Protein AF-A0A6C0IMF2-F1 (afdb_monomer)

Secondary structure (DSSP, 8-state):
-HHHHHHHHHHHHHHHHHHHHHGGGT-THHHHHHHHHHHSSHHHHHHHHHHHTT-HHHHHHHHHHHHHHHHHHHHHHHHHHHTGGG-HHHHHHHHHHHHHHHHHHHHHTTGGG-

Mean predicted aligned error: 5.08 Å

Structure (mmCIF, N/CA/C/O backbone):
data_AF-A0A6C0IMF2-F1
#
_entry.id   AF-A0A6C0IMF2-F1
#
loop_
_atom_site.group_PDB
_atom_site.id
_atom_site.type_symbol
_atom_site.label_atom_id
_atom_site.label_alt_id
_atom_site.label_comp_id
_atom_site.label_asym_id
_atom_site.label_entity_id
_atom_site.label_seq_id
_atom_site.pdbx_PDB_ins_code
_atom_site.Cartn_x
_atom_site.Cartn_y
_atom_site.Cartn_z
_atom_site.occupancy
_atom_site.B_iso_or_equiv
_atom_site.auth_seq_id
_atom_site.auth_comp_id
_atom_site.auth_asym_id
_atom_site.auth_atom_id
_atom_site.pdbx_PDB_model_num
ATOM 1 N N . MET A 1 1 ? -14.173 22.988 6.609 1.00 61.31 1 MET A N 1
ATOM 2 C CA . MET A 1 1 ? -12.760 23.262 6.971 1.00 61.31 1 MET A CA 1
ATOM 3 C C . MET A 1 1 ? -11.895 22.001 7.054 1.00 61.31 1 MET A C 1
ATOM 5 O O . MET A 1 1 ? -10.812 22.018 6.493 1.00 61.31 1 MET A O 1
ATOM 9 N N . ILE A 1 2 ? -12.357 20.907 7.681 1.00 74.44 2 ILE A N 1
ATOM 10 C CA . ILE A 1 2 ? -11.583 19.649 7.810 1.0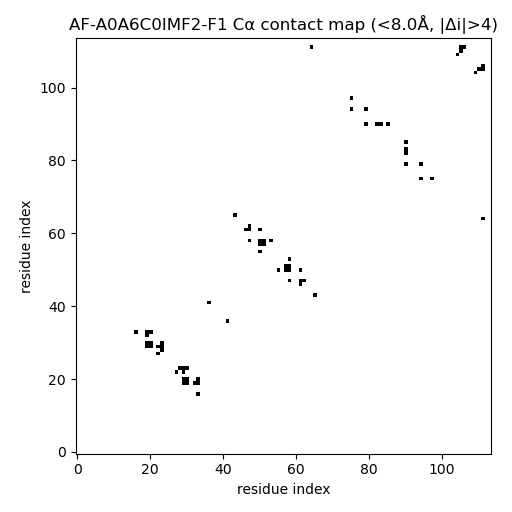0 74.44 2 ILE A CA 1
ATOM 11 C C . ILE A 1 2 ? -11.239 19.029 6.440 1.00 74.44 2 ILE A C 1
ATOM 13 O O . ILE A 1 2 ? -10.069 18.811 6.160 1.00 74.44 2 ILE A O 1
ATOM 17 N N . VAL A 1 3 ? -12.225 18.881 5.546 1.00 79.81 3 VAL A N 1
ATOM 18 C CA . VAL A 1 3 ? -12.027 18.280 4.208 1.00 79.81 3 VAL A CA 1
ATOM 19 C C . VAL A 1 3 ? -11.032 19.062 3.341 1.00 79.81 3 VAL A C 1
ATOM 21 O O . VAL A 1 3 ? -10.195 18.461 2.682 1.00 79.81 3 VAL A O 1
ATOM 24 N N . LEU A 1 4 ? -11.074 20.401 3.371 1.00 86.25 4 LEU A N 1
ATOM 25 C CA . LEU A 1 4 ? -10.142 21.239 2.606 1.00 86.25 4 LEU A CA 1
ATOM 26 C C . LEU A 1 4 ? -8.698 21.070 3.094 1.00 86.25 4 LEU A C 1
ATOM 28 O O . LEU A 1 4 ? -7.782 20.971 2.286 1.00 86.25 4 LEU A O 1
ATOM 32 N N . ARG A 1 5 ? -8.493 21.007 4.415 1.00 80.00 5 ARG A N 1
ATOM 33 C CA . ARG A 1 5 ? -7.171 20.749 4.997 1.00 80.00 5 ARG A CA 1
ATOM 34 C C . ARG A 1 5 ? -6.650 19.374 4.576 1.00 80.00 5 ARG A C 1
ATOM 36 O O . ARG A 1 5 ? -5.499 19.269 4.174 1.00 80.00 5 ARG A O 1
ATOM 43 N N . ASP A 1 6 ? -7.487 18.344 4.654 1.00 74.56 6 ASP A N 1
ATOM 44 C CA . ASP A 1 6 ? -7.083 16.974 4.327 1.00 74.56 6 ASP A CA 1
ATOM 45 C C . ASP A 1 6 ? -6.801 16.824 2.815 1.00 74.56 6 ASP A C 1
ATOM 47 O O . ASP A 1 6 ? -5.832 16.169 2.434 1.00 74.56 6 ASP A O 1
ATOM 51 N N . PHE A 1 7 ? -7.557 17.529 1.962 1.00 84.50 7 PHE A N 1
ATOM 52 C CA . PHE A 1 7 ? -7.275 17.664 0.528 1.00 84.50 7 PHE A CA 1
ATOM 53 C C . PHE A 1 7 ? -5.925 18.339 0.259 1.00 84.50 7 PHE A C 1
ATOM 55 O O . PHE A 1 7 ? -5.145 17.827 -0.538 1.00 84.50 7 PHE A O 1
ATOM 62 N N . ILE A 1 8 ? -5.616 19.454 0.934 1.00 87.94 8 ILE A N 1
ATOM 63 C CA . ILE A 1 8 ? -4.330 20.151 0.771 1.00 87.94 8 ILE A CA 1
ATOM 64 C C . ILE A 1 8 ? -3.175 19.244 1.204 1.00 87.94 8 ILE A C 1
ATOM 66 O O . ILE A 1 8 ? -2.203 19.110 0.470 1.00 87.94 8 ILE A O 1
ATOM 70 N N . ILE A 1 9 ? -3.291 18.577 2.357 1.00 81.38 9 ILE A N 1
ATOM 71 C CA . ILE A 1 9 ? -2.246 17.673 2.855 1.00 81.38 9 ILE A CA 1
ATOM 72 C C . ILE A 1 9 ? -2.035 16.507 1.879 1.00 81.38 9 ILE A C 1
ATOM 74 O O . ILE A 1 9 ? -0.899 16.235 1.494 1.00 81.38 9 ILE A O 1
ATOM 78 N N . GLY A 1 10 ? -3.113 15.855 1.432 1.00 78.25 10 GLY A N 1
ATOM 79 C CA . GLY A 1 10 ? -3.030 14.767 0.454 1.00 78.25 10 GLY A CA 1
ATOM 80 C C . GLY A 1 10 ? -2.458 15.222 -0.891 1.00 78.25 10 GLY A C 1
ATOM 81 O O . GLY A 1 10 ? -1.589 14.556 -1.451 1.00 78.25 10 GLY A O 1
ATOM 82 N N . GLY A 1 11 ? -2.882 16.392 -1.372 1.00 85.44 11 GLY A N 1
ATOM 83 C CA . GLY A 1 11 ? -2.381 17.012 -2.597 1.00 85.44 11 GLY A CA 1
ATOM 84 C C . GLY A 1 11 ? -0.896 17.365 -2.517 1.00 85.44 11 GLY A C 1
ATOM 85 O O . GLY A 1 11 ? -0.163 17.111 -3.468 1.00 85.44 11 GLY A O 1
ATOM 86 N N . CYS A 1 12 ? -0.418 17.870 -1.375 1.00 86.25 12 CYS A N 1
ATOM 87 C CA . CYS A 1 12 ? 1.007 18.117 -1.150 1.00 86.25 12 CYS A CA 1
ATOM 88 C C . CYS A 1 12 ? 1.823 16.820 -1.200 1.00 86.25 12 CYS A C 1
ATOM 90 O O . CYS A 1 12 ? 2.862 16.791 -1.856 1.00 86.25 12 CYS A O 1
ATOM 92 N N . VAL A 1 13 ? 1.348 15.742 -0.563 1.00 81.06 13 VAL A N 1
ATOM 93 C CA . VAL A 1 13 ? 2.021 14.433 -0.621 1.00 81.06 13 VAL A CA 1
ATOM 94 C C . VAL A 1 13 ? 2.096 13.945 -2.068 1.00 81.06 13 VAL A C 1
ATOM 96 O O . VAL A 1 13 ? 3.187 13.658 -2.554 1.00 81.06 13 VAL A O 1
ATOM 99 N N . ALA A 1 14 ? 0.973 13.930 -2.791 1.00 82.94 14 ALA A N 1
ATOM 100 C CA . ALA A 1 14 ? 0.942 13.519 -4.196 1.00 82.94 14 ALA A CA 1
ATOM 101 C C . ALA A 1 14 ? 1.841 14.397 -5.090 1.00 82.94 14 ALA A C 1
ATOM 103 O O . ALA A 1 14 ? 2.555 13.883 -5.951 1.00 82.94 14 ALA A O 1
ATOM 104 N N . GLY A 1 15 ? 1.862 15.710 -4.848 1.00 86.06 15 GLY A N 1
ATOM 105 C CA . GLY A 1 15 ? 2.713 16.663 -5.557 1.00 86.06 15 GLY A CA 1
ATOM 106 C C . GLY A 1 15 ? 4.207 16.397 -5.365 1.00 86.06 15 GLY A C 1
ATOM 107 O O . GLY A 1 15 ? 4.959 16.475 -6.333 1.00 86.06 15 GLY A O 1
ATOM 108 N N . ILE A 1 16 ? 4.638 16.004 -4.159 1.00 85.50 16 ILE A N 1
ATOM 109 C CA . ILE A 1 16 ? 6.034 15.615 -3.894 1.00 85.50 16 ILE A CA 1
ATOM 110 C C . ILE A 1 16 ? 6.419 14.390 -4.731 1.00 85.50 16 ILE A C 1
ATOM 112 O O . ILE A 1 16 ? 7.451 14.411 -5.399 1.00 85.50 16 ILE A O 1
ATOM 116 N N . PHE A 1 17 ? 5.581 13.349 -4.760 1.00 83.62 17 PHE A N 1
ATOM 117 C CA . PHE A 1 17 ? 5.831 12.170 -5.599 1.00 83.62 17 PHE A CA 1
ATOM 118 C C . PHE A 1 17 ? 5.878 12.523 -7.090 1.00 83.62 17 PHE A C 1
ATOM 120 O O . PHE A 1 17 ? 6.773 12.066 -7.804 1.00 83.62 17 PHE A O 1
ATOM 127 N N . SER A 1 18 ? 4.961 13.373 -7.559 1.00 85.00 18 SER A N 1
ATOM 128 C CA . SER A 1 18 ? 4.948 13.842 -8.949 1.00 85.00 18 SER A CA 1
ATOM 129 C C . SER A 1 18 ? 6.203 14.644 -9.301 1.00 85.00 18 SER A C 1
ATOM 131 O O . SER A 1 18 ? 6.741 14.486 -10.392 1.00 85.00 18 SER A O 1
ATOM 133 N N . TYR A 1 19 ? 6.692 15.487 -8.391 1.00 86.75 19 TYR A N 1
ATOM 134 C CA . TYR A 1 19 ? 7.915 16.256 -8.602 1.00 86.75 19 TYR A CA 1
ATOM 135 C C . TYR A 1 19 ? 9.148 15.350 -8.675 1.00 86.75 19 TYR A C 1
ATOM 137 O O . TYR A 1 19 ? 9.936 15.467 -9.610 1.00 86.75 19 TYR A O 1
ATOM 145 N N . ILE A 1 20 ? 9.295 14.419 -7.724 1.00 83.81 20 ILE A N 1
ATOM 146 C CA . ILE A 1 20 ? 10.433 13.488 -7.677 1.00 83.81 20 ILE A CA 1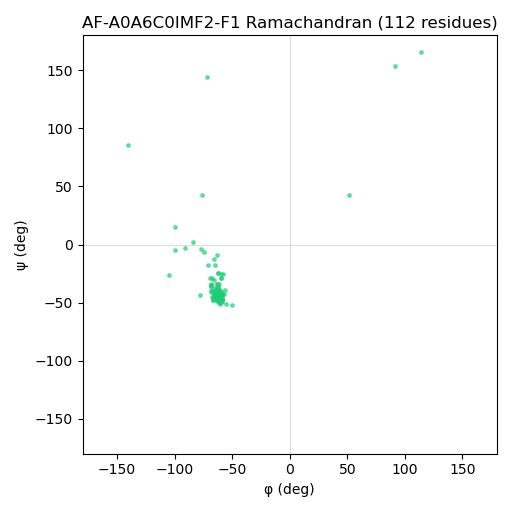
ATOM 147 C C . ILE A 1 20 ? 10.470 12.626 -8.943 1.00 83.81 20 ILE A C 1
ATOM 149 O O . ILE A 1 20 ? 11.525 12.464 -9.545 1.00 83.81 20 ILE A O 1
ATOM 153 N N . THR A 1 21 ? 9.321 12.108 -9.380 1.00 82.94 21 THR A N 1
ATOM 154 C CA . THR A 1 21 ? 9.245 11.269 -10.586 1.00 82.94 21 THR A CA 1
ATOM 155 C C . THR A 1 21 ? 9.502 12.043 -11.878 1.00 82.94 21 THR A C 1
ATOM 157 O O . THR A 1 21 ? 10.067 11.468 -12.798 1.00 82.94 21 THR A O 1
ATOM 160 N N . ASN A 1 22 ? 9.191 13.341 -11.949 1.00 86.19 22 ASN A N 1
ATOM 161 C CA . ASN A 1 22 ? 9.511 14.180 -13.113 1.00 86.19 22 ASN A CA 1
ATOM 162 C C . ASN A 1 22 ? 11.028 14.395 -13.295 1.00 86.19 22 ASN A C 1
ATOM 164 O O . ASN A 1 22 ? 11.516 14.537 -14.408 1.00 86.19 22 ASN A O 1
ATOM 168 N N . GLN A 1 23 ? 11.806 14.372 -12.209 1.00 84.62 23 GLN A N 1
ATOM 169 C CA . GLN A 1 23 ? 13.268 14.484 -12.297 1.00 84.62 23 GLN A CA 1
ATOM 170 C C . GLN A 1 23 ? 13.944 13.202 -12.809 1.00 84.62 23 GLN A C 1
ATOM 172 O O . GLN A 1 23 ? 15.150 13.204 -13.052 1.00 84.62 23 GLN A O 1
ATOM 177 N N . TYR A 1 24 ? 13.188 12.114 -12.992 1.00 80.69 24 TYR A N 1
ATOM 178 C CA . TYR A 1 24 ? 13.711 10.814 -13.408 1.00 80.69 24 TYR A CA 1
ATOM 179 C C . TYR A 1 24 ? 14.500 10.861 -14.721 1.00 80.69 24 TYR A C 1
ATOM 181 O O . TYR A 1 24 ? 15.543 10.215 -14.811 1.00 80.69 24 TYR A O 1
ATOM 189 N N . ASP A 1 25 ? 14.046 11.647 -15.701 1.00 75.25 25 ASP A N 1
ATOM 190 C CA . ASP A 1 25 ? 14.679 11.726 -17.025 1.00 75.25 25 ASP A CA 1
ATOM 191 C C . ASP A 1 25 ? 16.124 12.257 -16.959 1.00 75.25 25 ASP A C 1
ATOM 193 O O . ASP A 1 25 ? 16.946 11.950 -17.822 1.00 75.25 25 ASP A O 1
ATOM 197 N N . HIS A 1 26 ? 16.452 13.020 -15.912 1.00 80.44 26 HIS A N 1
ATOM 198 C CA . HIS A 1 26 ? 17.791 13.558 -15.664 1.00 80.44 26 HIS A CA 1
ATOM 199 C C . HIS A 1 26 ? 18.537 12.823 -14.540 1.00 80.44 26 HIS A C 1
ATOM 201 O O . HIS A 1 26 ? 19.767 12.782 -14.550 1.00 80.44 26 HIS A O 1
ATOM 207 N N . HIS A 1 27 ? 17.804 12.218 -13.601 1.00 82.62 27 HIS A N 1
ATOM 208 C CA . HIS A 1 27 ? 18.330 11.605 -12.384 1.00 82.62 27 HIS A CA 1
ATOM 209 C C . HIS A 1 27 ? 17.603 10.283 -12.054 1.00 82.62 27 HIS A C 1
ATOM 211 O O . HIS A 1 27 ? 16.649 10.264 -11.266 1.00 82.62 27 HIS A O 1
ATOM 217 N N . PRO A 1 28 ? 18.038 9.140 -12.622 1.00 84.75 28 PRO A N 1
ATOM 218 C CA . PRO A 1 28 ? 17.354 7.848 -12.484 1.00 84.75 28 PRO A CA 1
ATOM 219 C C . PRO A 1 28 ? 17.172 7.360 -11.035 1.00 84.75 28 PRO A C 1
ATOM 221 O O . PRO A 1 28 ? 16.254 6.593 -10.728 1.00 84.75 28 PRO A O 1
ATOM 224 N N . GLU A 1 29 ? 18.037 7.795 -10.118 1.00 87.50 29 GLU A N 1
ATOM 225 C CA . GLU A 1 29 ? 17.968 7.523 -8.682 1.00 87.50 29 GLU A CA 1
ATOM 226 C C . GLU A 1 29 ? 16.704 8.080 -8.015 1.00 87.50 29 GLU A C 1
ATOM 228 O O . GLU A 1 29 ? 16.243 7.512 -7.022 1.00 87.50 29 GLU A O 1
ATOM 233 N N . TYR A 1 30 ? 16.074 9.110 -8.587 1.00 85.88 30 TYR A N 1
ATOM 234 C CA . TYR A 1 30 ? 14.861 9.712 -8.033 1.00 85.88 30 TYR A CA 1
ATOM 235 C C . TYR A 1 30 ? 13.680 8.741 -8.064 1.00 85.88 30 TYR A C 1
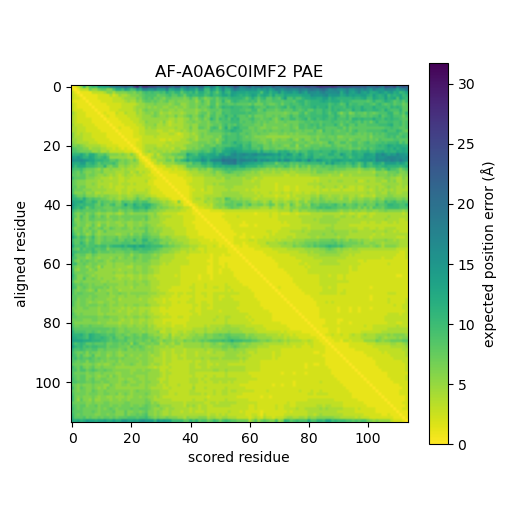ATOM 237 O O . TYR A 1 30 ? 12.861 8.746 -7.147 1.00 85.88 30 TYR A O 1
ATOM 245 N N . LEU A 1 31 ? 13.626 7.826 -9.039 1.00 84.88 31 LEU A N 1
ATOM 246 C CA . LEU A 1 31 ? 12.598 6.784 -9.066 1.00 84.88 31 LEU A CA 1
ATOM 247 C C . LEU A 1 31 ? 12.780 5.772 -7.925 1.00 84.88 31 LEU A C 1
ATOM 249 O O . LEU A 1 31 ? 11.798 5.308 -7.348 1.00 84.88 31 LEU A O 1
ATOM 253 N N . LYS A 1 32 ? 14.030 5.477 -7.540 1.00 88.19 32 LYS A N 1
ATOM 254 C CA . LYS A 1 32 ? 14.333 4.618 -6.382 1.00 88.19 32 LYS A CA 1
ATOM 255 C C . LYS A 1 32 ? 13.947 5.308 -5.074 1.00 88.19 32 LYS A C 1
ATOM 257 O O . LYS A 1 32 ? 13.370 4.672 -4.196 1.00 88.19 32 LYS A O 1
ATOM 262 N N . ILE A 1 33 ? 14.218 6.611 -4.967 1.00 87.44 33 ILE A N 1
ATOM 263 C CA . ILE A 1 33 ? 13.813 7.434 -3.819 1.00 87.44 33 ILE A CA 1
ATOM 264 C C . ILE A 1 33 ? 12.286 7.491 -3.718 1.00 87.44 33 ILE A C 1
ATOM 266 O O . ILE A 1 33 ? 11.744 7.274 -2.638 1.00 87.44 33 ILE A O 1
ATOM 270 N N . ALA A 1 34 ? 11.582 7.715 -4.832 1.00 86.50 34 ALA A N 1
ATOM 271 C CA . ALA A 1 34 ? 10.123 7.689 -4.869 1.00 86.50 34 ALA A CA 1
ATOM 272 C C . ALA A 1 34 ? 9.576 6.324 -4.423 1.00 86.50 34 ALA A C 1
ATOM 274 O O . ALA A 1 34 ? 8.700 6.271 -3.567 1.00 86.50 34 ALA A O 1
ATOM 275 N N . ALA A 1 35 ? 10.127 5.217 -4.928 1.00 88.19 35 ALA A N 1
ATOM 276 C CA . ALA A 1 35 ? 9.716 3.876 -4.508 1.00 88.19 35 ALA A CA 1
ATOM 277 C C . ALA A 1 35 ? 9.937 3.639 -3.001 1.00 88.19 35 ALA A C 1
ATOM 279 O O . ALA A 1 35 ? 9.060 3.103 -2.322 1.00 88.19 35 ALA A O 1
ATOM 280 N N . TYR A 1 36 ? 11.070 4.091 -2.457 1.00 88.19 36 TYR A N 1
ATOM 281 C CA . TYR A 1 36 ? 11.356 4.010 -1.024 1.00 88.19 36 TYR A CA 1
ATOM 282 C C . TYR A 1 36 ? 10.376 4.845 -0.186 1.00 88.19 36 TYR A C 1
ATOM 284 O O . TYR A 1 36 ? 9.801 4.339 0.776 1.00 88.19 36 TYR A O 1
ATOM 292 N N . LEU A 1 37 ? 10.135 6.103 -0.571 1.00 85.25 37 LEU A N 1
ATOM 293 C CA . LEU A 1 37 ? 9.201 6.996 0.122 1.00 85.25 37 LEU A CA 1
ATOM 294 C C . LEU A 1 37 ? 7.760 6.481 0.081 1.00 85.25 37 LEU A C 1
ATOM 296 O O . LEU A 1 37 ? 7.020 6.680 1.042 1.00 85.25 37 LEU A O 1
ATOM 300 N N . TRP A 1 38 ? 7.364 5.812 -1.004 1.00 84.81 38 TRP A N 1
ATOM 301 C CA . TRP A 1 38 ? 6.061 5.153 -1.094 1.00 84.81 38 TRP A CA 1
ATOM 302 C C . TRP A 1 38 ? 5.945 3.999 -0.089 1.00 84.81 38 TRP A C 1
ATOM 304 O O . TRP A 1 38 ? 4.908 3.847 0.549 1.00 84.81 38 TRP A O 1
ATOM 314 N N . GLY A 1 39 ? 7.022 3.228 0.098 1.00 82.81 39 GLY A N 1
ATOM 315 C CA . GLY A 1 39 ? 7.081 2.157 1.096 1.00 82.81 39 GLY A CA 1
ATOM 316 C C . GLY A 1 39 ? 7.149 2.655 2.545 1.00 82.81 39 GLY A C 1
ATOM 317 O O . GLY A 1 39 ? 6.855 1.896 3.469 1.00 82.81 39 GLY A O 1
ATOM 318 N N . MET A 1 40 ? 7.512 3.921 2.773 1.00 86.06 40 MET A N 1
ATOM 319 C CA . MET A 1 40 ? 7.474 4.517 4.106 1.00 86.06 40 MET A CA 1
ATOM 320 C C . MET A 1 40 ? 6.025 4.763 4.562 1.00 86.06 40 MET A C 1
ATOM 322 O O . MET A 1 40 ? 5.186 5.195 3.768 1.00 86.06 40 MET A O 1
ATOM 326 N N . PRO A 1 41 ? 5.718 4.601 5.863 1.00 83.06 41 PRO A N 1
ATOM 327 C CA . PRO A 1 41 ? 4.365 4.712 6.417 1.00 83.06 41 PRO A CA 1
ATOM 328 C C . PRO A 1 41 ? 3.872 6.172 6.554 1.00 83.06 41 PRO A C 1
ATOM 330 O O . PRO A 1 41 ? 3.267 6.554 7.555 1.00 83.06 41 PRO A O 1
ATOM 333 N N . SER A 1 42 ? 4.114 7.010 5.544 1.00 80.38 42 SER A N 1
ATOM 334 C CA . SER A 1 42 ? 3.765 8.435 5.534 1.00 80.38 42 SER A CA 1
ATOM 335 C C . SER A 1 42 ? 2.251 8.659 5.642 1.00 80.38 42 SER A C 1
ATOM 337 O O . SER A 1 42 ? 1.788 9.389 6.519 1.00 80.38 42 SER A O 1
ATOM 339 N N . ILE A 1 43 ? 1.465 7.964 4.814 1.00 82.12 43 ILE A N 1
ATOM 340 C CA . ILE A 1 43 ? -0.007 8.003 4.852 1.00 82.12 43 ILE A CA 1
ATOM 341 C C . ILE A 1 43 ? -0.540 7.346 6.133 1.00 82.12 43 ILE A C 1
ATOM 343 O O . ILE A 1 43 ? -1.512 7.822 6.719 1.00 82.12 43 ILE A O 1
ATOM 347 N N . PHE A 1 44 ? 0.119 6.286 6.606 1.00 89.62 44 PHE A N 1
ATOM 348 C CA . PHE A 1 44 ? -0.275 5.591 7.830 1.00 89.62 44 PHE A CA 1
ATOM 349 C C . PHE A 1 44 ? -0.263 6.521 9.048 1.00 89.62 44 PHE A C 1
ATOM 351 O O . PHE A 1 44 ? -1.225 6.522 9.811 1.00 89.62 44 PHE A O 1
ATOM 358 N N . PHE A 1 45 ? 0.756 7.371 9.213 1.00 88.38 45 PHE A N 1
ATOM 359 C CA . PHE A 1 45 ? 0.795 8.310 10.341 1.00 88.38 45 PHE A CA 1
ATOM 360 C C . PHE A 1 45 ? -0.368 9.309 10.335 1.00 88.38 45 PHE A C 1
ATOM 362 O O . PHE A 1 45 ? -0.887 9.655 11.398 1.00 88.38 45 PHE A O 1
ATOM 369 N N . LEU A 1 46 ? -0.831 9.729 9.153 1.00 86.00 46 LEU A N 1
ATOM 370 C CA . LEU A 1 46 ? -2.011 10.583 9.024 1.00 86.00 46 LEU A CA 1
ATOM 371 C C . LEU A 1 46 ? -3.286 9.839 9.451 1.00 86.00 46 LEU A C 1
ATOM 373 O O . LEU A 1 46 ? -4.062 10.366 10.252 1.00 86.00 46 LEU A O 1
ATOM 377 N N . LEU A 1 47 ? -3.482 8.609 8.964 1.00 89.50 47 LEU A N 1
ATOM 378 C CA . LEU A 1 47 ? -4.614 7.761 9.357 1.00 89.50 47 LEU A CA 1
ATOM 379 C C . LEU A 1 47 ? -4.610 7.491 10.864 1.00 89.50 47 LEU A C 1
ATOM 381 O O . LEU A 1 47 ? -5.637 7.647 11.524 1.00 89.50 47 LEU A O 1
ATOM 385 N N . LEU A 1 48 ? -3.441 7.184 11.424 1.00 93.06 48 LEU A N 1
ATOM 386 C CA . LEU A 1 48 ? -3.256 6.947 12.847 1.00 93.06 48 LEU A CA 1
ATOM 387 C C . LEU A 1 48 ? -3.632 8.188 13.669 1.00 93.06 48 LEU A C 1
ATOM 389 O O . LEU A 1 48 ? -4.457 8.103 14.576 1.00 93.06 48 LEU A O 1
ATOM 393 N N . TYR A 1 49 ? -3.124 9.367 13.304 1.00 88.94 49 TYR A N 1
ATOM 394 C CA . TYR A 1 49 ? -3.476 10.620 13.976 1.00 88.94 49 TYR A CA 1
ATOM 395 C C . TYR A 1 49 ? -4.983 10.920 13.921 1.00 88.94 49 TYR A C 1
ATOM 397 O O . TYR A 1 49 ? -5.571 11.355 14.914 1.00 88.94 49 TYR A O 1
ATOM 405 N N . MET A 1 50 ? -5.633 10.686 12.777 1.00 87.88 50 MET A N 1
ATOM 406 C CA . MET A 1 50 ? -7.081 10.879 12.647 1.00 87.88 50 MET A CA 1
ATOM 407 C C . MET A 1 50 ? -7.873 9.868 13.479 1.00 87.88 50 MET A C 1
ATOM 409 O O . MET A 1 50 ? -8.857 10.243 14.116 1.00 87.88 50 MET A O 1
ATOM 413 N N . SER A 1 51 ? -7.431 8.613 13.506 1.00 93.25 51 SER A N 1
ATOM 414 C CA . SER A 1 51 ? -8.096 7.526 14.227 1.00 93.25 51 SER A CA 1
ATOM 415 C C . SER A 1 51 ? -8.026 7.695 15.748 1.00 93.25 51 SER A C 1
ATOM 417 O O . SER A 1 51 ? -9.031 7.491 16.425 1.00 93.25 51 SER A O 1
ATOM 419 N N . PHE A 1 52 ? -6.922 8.223 16.292 1.00 93.75 52 PHE A N 1
ATOM 420 C CA . PHE A 1 52 ? -6.822 8.548 17.720 1.00 93.75 52 PHE A CA 1
ATOM 421 C C . PHE A 1 52 ? -7.862 9.574 18.187 1.00 93.75 52 PHE A C 1
ATOM 423 O O . PHE A 1 52 ? -8.318 9.500 19.327 1.00 93.75 52 PHE A O 1
ATOM 430 N N . LYS A 1 53 ? -8.327 10.479 17.312 1.00 91.19 53 LYS A N 1
ATOM 431 C CA . LYS A 1 53 ? -9.425 11.414 17.642 1.00 91.19 53 LYS A CA 1
ATOM 432 C C . LYS A 1 53 ? -10.759 10.708 17.889 1.00 91.19 53 LYS A C 1
ATOM 434 O O . LYS A 1 53 ? -11.676 11.318 18.431 1.00 91.19 53 LYS A O 1
ATOM 439 N N . LYS A 1 54 ? -10.885 9.455 17.451 1.00 92.50 54 LYS A N 1
ATOM 440 C CA . LYS A 1 54 ? -12.052 8.590 17.650 1.00 92.50 54 LYS A CA 1
ATOM 441 C C . LYS A 1 54 ? -11.861 7.595 18.803 1.00 92.50 54 LYS A C 1
ATOM 443 O O . LYS A 1 54 ? -12.816 6.917 19.160 1.00 92.50 54 LYS A O 1
ATOM 448 N N . GLY A 1 55 ? -10.674 7.553 19.416 1.00 95.94 55 GLY A N 1
ATOM 449 C CA . GLY A 1 55 ? -10.346 6.724 20.576 1.00 95.94 55 GLY A CA 1
ATOM 450 C C . GLY A 1 55 ? -9.313 5.631 20.284 1.00 95.94 55 GLY A C 1
ATOM 451 O O . GLY A 1 55 ? -9.031 5.298 19.135 1.00 95.94 55 GLY A O 1
ATOM 452 N N . ASN A 1 56 ? -8.757 5.047 21.351 1.00 95.25 56 ASN A N 1
ATOM 453 C CA . ASN A 1 56 ? -7.676 4.055 21.259 1.00 95.25 56 ASN A CA 1
ATOM 454 C C . ASN A 1 56 ? -8.083 2.783 20.500 1.00 95.25 56 ASN A C 1
ATOM 456 O O . ASN A 1 56 ? -7.270 2.227 19.768 1.00 95.25 56 ASN A O 1
ATOM 460 N N . ALA A 1 57 ? -9.335 2.336 20.649 1.00 95.38 57 ALA A N 1
ATOM 461 C CA . ALA A 1 57 ? -9.841 1.160 19.941 1.00 95.38 57 ALA A CA 1
ATOM 462 C C . ALA A 1 57 ? -9.869 1.382 18.420 1.00 95.38 57 ALA A C 1
ATOM 464 O O . ALA A 1 57 ? -9.363 0.550 17.678 1.00 95.38 57 ALA A O 1
ATOM 465 N N . ALA A 1 58 ? -10.366 2.541 17.969 1.00 94.06 58 ALA A N 1
ATOM 466 C CA . ALA A 1 58 ? -10.381 2.905 16.552 1.00 94.06 58 ALA A CA 1
ATOM 467 C C . ALA A 1 58 ? -8.962 3.033 15.973 1.00 94.06 58 ALA A C 1
ATOM 469 O O . ALA A 1 58 ? -8.719 2.653 14.832 1.00 94.06 58 ALA A O 1
ATOM 470 N N . ALA A 1 59 ? -8.010 3.541 16.761 1.00 96.00 59 ALA A N 1
ATOM 471 C CA . ALA A 1 59 ? -6.616 3.611 16.339 1.00 96.00 59 ALA A CA 1
ATOM 472 C C . ALA A 1 59 ? -5.976 2.228 16.170 1.00 96.00 59 ALA A C 1
ATOM 474 O O . ALA A 1 59 ? -5.288 1.985 15.179 1.00 96.00 59 ALA A O 1
ATOM 475 N N . LEU A 1 60 ? -6.230 1.303 17.101 1.00 96.38 60 LEU A N 1
ATOM 476 C CA . LEU A 1 60 ? -5.744 -0.073 16.996 1.00 96.38 60 LEU A CA 1
ATOM 477 C C . LEU A 1 60 ? -6.347 -0.805 15.790 1.00 96.38 60 LEU A C 1
ATOM 479 O O . LEU A 1 60 ? -5.638 -1.544 15.111 1.00 96.38 60 LEU A O 1
ATOM 483 N N . ASP A 1 61 ? -7.629 -0.582 15.524 1.00 95.81 61 ASP A N 1
ATOM 484 C CA . ASP A 1 61 ? -8.343 -1.155 14.385 1.00 95.81 61 ASP A CA 1
ATOM 485 C C . ASP A 1 61 ? -7.734 -0.705 13.047 1.00 95.81 61 ASP A C 1
ATOM 487 O O . ASP A 1 61 ? -7.302 -1.521 12.230 1.00 95.81 61 ASP A O 1
ATOM 491 N N . VAL A 1 62 ? -7.524 0.607 12.891 1.00 95.38 62 VAL A N 1
ATOM 492 C CA . VAL A 1 62 ? -6.810 1.173 11.736 1.00 95.38 62 VAL A CA 1
ATOM 493 C C . VAL A 1 62 ? -5.409 0.576 11.599 1.00 95.38 62 VAL A C 1
ATOM 495 O O . VAL A 1 62 ? -5.011 0.216 10.492 1.00 95.38 62 VAL A O 1
ATOM 498 N N . CYS A 1 63 ? -4.665 0.402 12.697 1.00 95.69 63 CYS A N 1
ATOM 499 C CA . CYS A 1 63 ? -3.357 -0.257 12.656 1.00 95.69 63 CYS A CA 1
ATOM 500 C C . CYS A 1 63 ? -3.430 -1.690 12.110 1.00 95.69 63 CYS A C 1
ATOM 502 O O . CYS A 1 63 ? -2.585 -2.062 11.295 1.00 95.69 63 C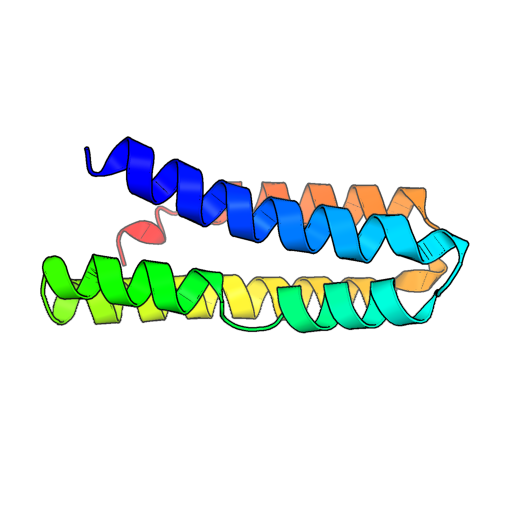YS A O 1
ATOM 504 N N . ARG A 1 64 ? -4.423 -2.488 12.524 1.00 96.12 64 ARG A N 1
ATOM 505 C CA . ARG A 1 64 ? -4.601 -3.874 12.055 1.00 96.12 64 ARG A CA 1
ATOM 506 C C . ARG A 1 64 ? -4.914 -3.929 10.563 1.00 96.12 64 ARG A C 1
ATOM 508 O O . ARG A 1 64 ? -4.261 -4.676 9.835 1.00 96.12 64 ARG A O 1
ATOM 515 N N . HIS A 1 65 ? -5.832 -3.090 10.088 1.00 96.38 65 HIS A N 1
ATOM 516 C CA . HIS A 1 65 ? -6.169 -3.032 8.664 1.00 96.38 65 HIS A CA 1
ATOM 517 C C . HIS A 1 65 ? -5.026 -2.479 7.808 1.00 96.38 65 HIS A C 1
ATOM 519 O O . HIS A 1 65 ? -4.751 -3.007 6.728 1.00 96.38 65 HIS A O 1
ATOM 525 N N . CYS A 1 66 ? -4.299 -1.467 8.292 1.00 94.94 66 CYS A N 1
ATOM 526 C CA . CYS A 1 66 ? -3.100 -0.985 7.612 1.00 94.94 66 CYS A CA 1
ATOM 527 C C . CYS A 1 66 ? -2.024 -2.073 7.532 1.00 94.94 66 CYS A C 1
ATOM 529 O O . CYS A 1 66 ? -1.418 -2.236 6.474 1.00 94.94 66 CYS A O 1
ATOM 531 N N . LEU A 1 67 ? -1.814 -2.850 8.600 1.00 95.00 67 LEU A N 1
ATOM 532 C CA . LEU A 1 67 ? -0.872 -3.970 8.592 1.00 95.00 67 LEU A CA 1
ATOM 533 C C . LEU A 1 67 ? -1.266 -5.032 7.558 1.00 95.00 67 LEU A C 1
ATOM 535 O O . LEU A 1 67 ? -0.404 -5.491 6.810 1.00 95.00 67 LEU A O 1
ATOM 539 N N . LEU A 1 68 ? -2.554 -5.379 7.470 1.00 95.62 68 LEU A N 1
ATOM 540 C CA . LEU A 1 68 ? -3.062 -6.298 6.450 1.00 95.62 68 LEU A CA 1
ATOM 541 C C . LEU A 1 68 ? -2.769 -5.776 5.034 1.00 95.62 68 LEU A C 1
ATOM 543 O O . LEU A 1 68 ? -2.204 -6.497 4.212 1.00 95.62 68 LEU A O 1
ATOM 547 N N . GLY A 1 69 ? -3.098 -4.510 4.760 1.00 94.69 69 GLY A N 1
ATOM 548 C CA . GLY A 1 69 ? -2.861 -3.885 3.456 1.00 94.69 69 GLY A CA 1
ATOM 549 C C . GLY A 1 69 ? -1.378 -3.816 3.076 1.00 94.69 69 GLY A C 1
ATOM 550 O O . GLY A 1 69 ? -1.011 -4.130 1.940 1.00 94.69 69 GLY A O 1
ATOM 551 N N . VAL A 1 70 ? -0.505 -3.468 4.027 1.00 94.62 70 VAL A N 1
ATOM 552 C CA . VAL A 1 70 ? 0.953 -3.454 3.821 1.00 94.62 70 VAL A CA 1
ATOM 553 C C . VAL A 1 70 ? 1.485 -4.869 3.594 1.00 94.62 70 VAL A C 1
ATOM 555 O O . VAL A 1 70 ? 2.290 -5.067 2.687 1.00 94.62 70 VAL A O 1
ATOM 558 N N . GLY A 1 71 ? 1.005 -5.864 4.345 1.00 95.44 71 GLY A N 1
ATOM 559 C CA . GLY A 1 71 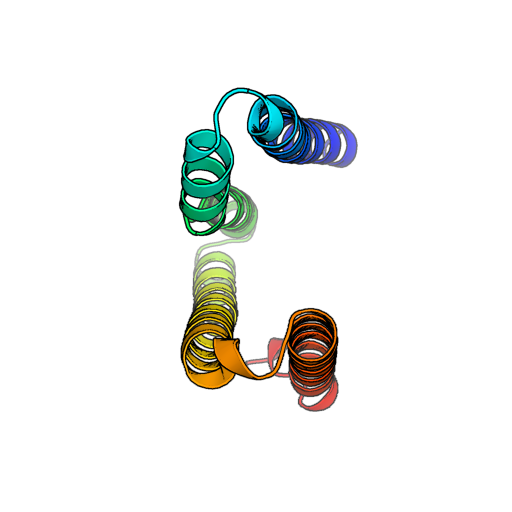? 1.380 -7.266 4.156 1.00 95.44 71 GLY A CA 1
ATOM 560 C C . GLY A 1 71 ? 1.039 -7.775 2.753 1.00 95.44 71 GLY A C 1
ATOM 561 O O . GLY A 1 71 ? 1.890 -8.346 2.073 1.00 95.44 71 GLY A O 1
ATOM 562 N N . LEU A 1 72 ? -0.172 -7.491 2.269 1.00 95.69 72 LEU A N 1
ATOM 563 C CA . LEU A 1 72 ? -0.588 -7.835 0.906 1.00 95.69 72 LEU A CA 1
ATOM 564 C C . LEU A 1 72 ? 0.221 -7.085 -0.163 1.00 95.69 72 LEU A C 1
ATOM 566 O O . LEU A 1 72 ? 0.575 -7.663 -1.193 1.00 95.69 72 LEU A O 1
ATOM 570 N N . SER A 1 73 ? 0.561 -5.819 0.089 1.00 94.81 73 SER A N 1
ATOM 571 C CA . SER A 1 73 ? 1.416 -5.030 -0.807 1.00 94.81 73 SER A CA 1
ATOM 572 C C . SER A 1 73 ? 2.823 -5.620 -0.893 1.00 94.81 73 SER A C 1
ATOM 574 O O . SER A 1 73 ? 3.356 -5.779 -1.988 1.00 94.81 73 SER A O 1
ATOM 576 N N . PHE A 1 74 ? 3.398 -6.022 0.244 1.00 95.31 74 PHE A N 1
ATOM 577 C CA . PHE A 1 74 ? 4.689 -6.703 0.298 1.00 95.31 74 PHE A CA 1
ATOM 578 C C . PHE A 1 74 ? 4.676 -8.001 -0.518 1.00 95.31 74 PHE A C 1
ATOM 580 O O . PHE A 1 74 ? 5.561 -8.203 -1.349 1.00 95.31 74 PHE A O 1
ATOM 587 N N . ILE A 1 75 ? 3.645 -8.840 -0.352 1.00 96.38 75 ILE A N 1
ATOM 588 C CA . ILE A 1 75 ? 3.481 -10.075 -1.137 1.00 96.38 75 ILE A CA 1
ATOM 589 C C . ILE A 1 75 ? 3.391 -9.755 -2.635 1.00 96.38 75 ILE A C 1
ATOM 591 O O . ILE A 1 75 ? 4.056 -10.396 -3.445 1.00 96.38 75 ILE A O 1
ATOM 595 N N . THR A 1 76 ? 2.614 -8.738 -3.009 1.00 95.94 76 THR A N 1
ATOM 596 C CA . THR A 1 76 ? 2.434 -8.330 -4.412 1.00 95.94 76 THR A CA 1
ATOM 597 C C . THR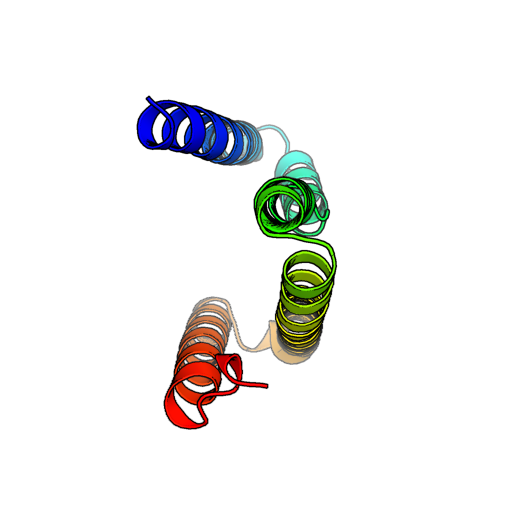 A 1 76 ? 3.747 -7.849 -5.041 1.00 95.94 76 THR A C 1
ATOM 599 O O . THR A 1 76 ? 4.069 -8.219 -6.172 1.00 95.94 76 THR A O 1
ATOM 602 N N . ILE A 1 77 ? 4.552 -7.082 -4.301 1.00 95.94 77 ILE A N 1
ATOM 603 C CA . ILE A 1 77 ? 5.881 -6.636 -4.744 1.00 95.94 77 ILE A CA 1
ATOM 604 C C . ILE A 1 77 ? 6.828 -7.827 -4.888 1.00 95.94 77 ILE A C 1
ATOM 606 O O . ILE A 1 77 ? 7.505 -7.943 -5.907 1.00 95.94 77 ILE A O 1
ATOM 610 N N . ALA A 1 78 ? 6.847 -8.739 -3.912 1.00 96.88 78 ALA A N 1
ATOM 611 C CA . ALA A 1 78 ? 7.672 -9.942 -3.973 1.00 96.88 78 ALA A CA 1
ATOM 612 C C . ALA A 1 78 ? 7.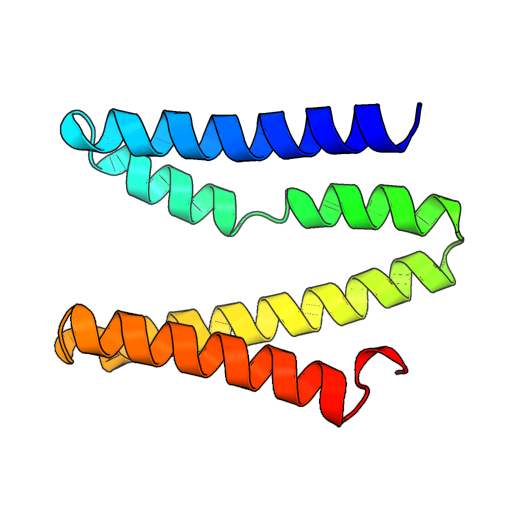321 -10.808 -5.195 1.00 96.88 78 ALA A C 1
ATOM 614 O O . ALA A 1 78 ? 8.213 -11.208 -5.941 1.00 96.88 78 ALA A O 1
ATOM 615 N N . LEU A 1 79 ? 6.027 -11.026 -5.460 1.00 95.88 79 LEU A N 1
ATOM 616 C CA . LEU A 1 79 ? 5.561 -11.736 -6.654 1.00 95.88 79 LEU A CA 1
ATOM 617 C C . LEU A 1 79 ? 5.948 -11.008 -7.944 1.00 95.88 79 LEU A C 1
ATOM 619 O O . LEU A 1 79 ? 6.386 -11.647 -8.895 1.00 95.88 79 LEU A O 1
ATOM 623 N N . THR A 1 80 ? 5.842 -9.679 -7.974 1.00 96.56 80 THR A N 1
ATOM 624 C CA . THR A 1 80 ? 6.246 -8.870 -9.135 1.00 96.56 80 THR A CA 1
ATOM 625 C C . THR A 1 80 ? 7.732 -9.019 -9.446 1.00 96.56 80 THR A C 1
ATOM 627 O O . THR A 1 80 ? 8.100 -9.095 -10.614 1.00 96.56 80 THR A O 1
ATOM 630 N N . ILE A 1 81 ? 8.583 -9.096 -8.419 1.00 96.56 81 ILE A N 1
ATOM 631 C CA . ILE A 1 81 ? 10.024 -9.327 -8.583 1.00 96.56 81 ILE A CA 1
ATOM 632 C C . ILE A 1 81 ? 10.288 -10.739 -9.119 1.00 96.56 81 ILE A C 1
ATOM 634 O O . ILE A 1 81 ? 11.063 -10.897 -10.055 1.00 96.56 81 ILE A O 1
ATOM 638 N N . VAL A 1 82 ? 9.627 -11.761 -8.567 1.00 97.50 82 VAL A N 1
ATOM 639 C CA . VAL A 1 82 ? 9.789 -13.156 -9.022 1.00 97.50 82 VAL A CA 1
ATOM 640 C C . VAL A 1 82 ? 9.321 -13.341 -10.468 1.00 97.50 82 VAL A C 1
ATOM 642 O O . VAL A 1 82 ? 9.891 -14.134 -11.208 1.00 97.50 82 VAL A O 1
ATOM 645 N N . LEU A 1 83 ? 8.293 -12.602 -10.879 1.00 96.75 83 LEU A N 1
ATOM 646 C CA . LEU A 1 83 ? 7.680 -12.702 -12.201 1.00 96.75 83 LEU A CA 1
ATOM 647 C C . LEU A 1 83 ? 8.162 -11.616 -13.172 1.00 96.75 83 LEU A C 1
ATOM 649 O O . LEU A 1 83 ? 7.531 -11.404 -14.210 1.00 96.75 83 LEU A O 1
ATOM 653 N N . PHE A 1 84 ? 9.258 -10.917 -12.854 1.00 95.88 84 PHE A N 1
ATOM 654 C CA . PHE A 1 84 ? 9.680 -9.718 -13.582 1.00 95.88 84 PHE A CA 1
ATOM 655 C C . PHE A 1 84 ? 9.946 -9.977 -15.080 1.00 95.88 84 PHE A C 1
ATOM 657 O O . PHE A 1 84 ? 9.703 -9.120 -15.933 1.00 95.88 84 PHE A O 1
ATOM 664 N N . ASP A 1 85 ? 10.350 -11.200 -15.421 1.00 96.00 85 ASP A N 1
ATOM 665 C CA . ASP A 1 85 ? 10.672 -11.604 -16.792 1.00 96.00 85 ASP A CA 1
ATOM 666 C C . ASP A 1 85 ? 9.438 -11.869 -17.678 1.00 96.00 85 ASP A C 1
ATOM 668 O O . ASP A 1 85 ? 9.576 -12.077 -18.883 1.00 96.00 85 ASP A O 1
ATOM 672 N N . LEU A 1 86 ? 8.210 -11.797 -17.139 1.00 94.44 86 LEU A N 1
ATOM 673 C CA . LEU A 1 86 ? 6.973 -11.925 -17.931 1.00 94.44 86 LEU A CA 1
ATOM 674 C C . LEU A 1 86 ? 6.767 -10.778 -18.934 1.00 94.44 86 LEU A C 1
ATOM 676 O O . LEU A 1 86 ? 5.897 -10.865 -19.804 1.00 94.44 86 LEU A O 1
ATOM 680 N N . GLY A 1 87 ? 7.542 -9.701 -18.815 1.00 94.12 87 GLY A N 1
ATOM 681 C CA . GLY A 1 87 ? 7.457 -8.524 -19.666 1.00 94.12 87 GLY A CA 1
ATOM 682 C C . GLY A 1 87 ? 6.509 -7.454 -19.122 1.00 94.12 87 GLY A C 1
ATOM 683 O O 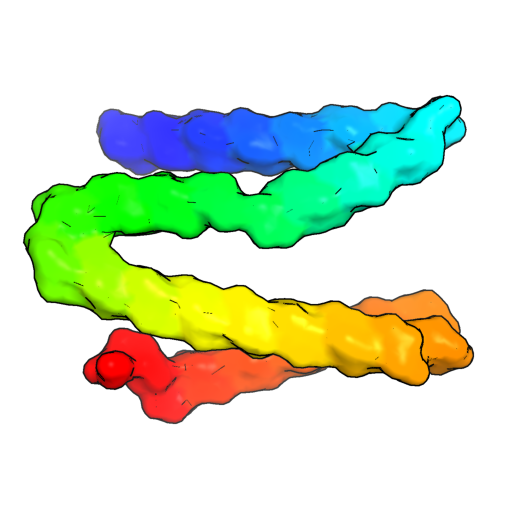. GLY A 1 87 ? 5.549 -7.717 -18.395 1.00 94.12 87 GLY A O 1
ATOM 684 N N . ARG A 1 88 ? 6.785 -6.204 -19.511 1.00 92.94 88 ARG A N 1
ATOM 685 C CA . ARG A 1 88 ? 6.165 -4.989 -18.954 1.00 92.94 88 ARG A CA 1
ATOM 686 C C . ARG A 1 88 ? 4.637 -5.036 -18.906 1.00 92.94 88 ARG A C 1
ATOM 688 O O . ARG A 1 88 ? 4.057 -4.753 -17.864 1.00 92.94 88 ARG A O 1
ATOM 695 N N . PHE A 1 89 ? 3.986 -5.341 -20.028 1.00 95.06 89 PHE A N 1
ATOM 696 C CA . PHE A 1 89 ? 2.523 -5.305 -20.101 1.00 95.06 89 PHE A CA 1
ATOM 697 C C . PHE A 1 89 ? 1.893 -6.375 -19.209 1.00 95.06 89 PHE A C 1
ATOM 699 O O . PHE A 1 89 ? 0.984 -6.066 -18.443 1.00 95.06 89 PHE A O 1
ATOM 706 N N . ASN A 1 90 ? 2.431 -7.595 -19.232 1.00 95.88 90 ASN A N 1
ATOM 707 C CA . ASN A 1 90 ? 1.938 -8.703 -18.417 1.00 95.88 90 ASN A CA 1
ATOM 708 C C . ASN A 1 90 ? 2.063 -8.404 -16.919 1.00 95.88 90 ASN A C 1
ATOM 710 O O . ASN A 1 90 ? 1.110 -8.620 -16.175 1.00 95.88 90 ASN A O 1
ATOM 714 N N . LEU A 1 91 ? 3.190 -7.830 -16.483 1.00 96.12 91 LEU A N 1
ATOM 715 C CA . LEU A 1 91 ? 3.377 -7.406 -15.093 1.00 96.12 91 LEU A CA 1
ATOM 716 C C . LEU A 1 91 ? 2.381 -6.332 -14.654 1.00 96.12 91 LEU A C 1
ATOM 718 O O . LEU A 1 91 ? 1.850 -6.410 -13.546 1.00 96.12 91 LEU A O 1
ATOM 722 N N . ILE A 1 92 ? 2.130 -5.328 -15.501 1.00 94.75 92 ILE A N 1
ATOM 723 C CA . ILE A 1 92 ? 1.164 -4.265 -15.197 1.00 94.75 92 ILE A CA 1
ATOM 724 C C . ILE A 1 92 ? -0.241 -4.862 -15.070 1.00 94.75 92 ILE A C 1
ATOM 726 O O . ILE A 1 92 ? -0.925 -4.594 -14.082 1.00 94.75 92 ILE A O 1
ATOM 730 N N . TYR A 1 93 ? -0.657 -5.710 -16.017 1.00 96.25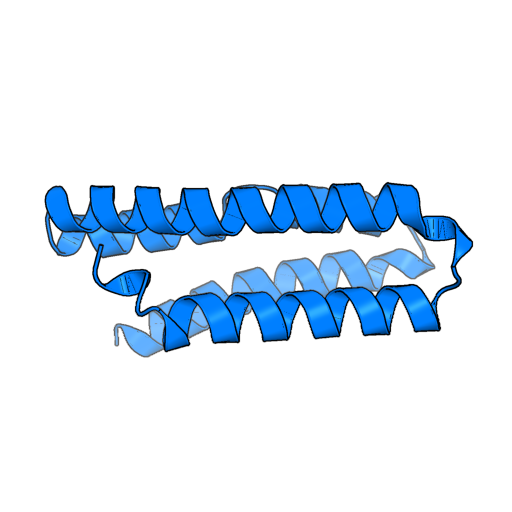 93 TYR A N 1
ATOM 731 C CA . TYR A 1 93 ? -1.962 -6.372 -15.958 1.00 96.25 93 TYR A CA 1
ATOM 732 C C . TYR A 1 93 ? -2.102 -7.272 -14.728 1.00 96.25 93 TYR A C 1
ATOM 734 O O . TYR A 1 93 ? -3.133 -7.221 -14.062 1.00 96.25 93 TYR A O 1
ATOM 742 N N . LEU A 1 94 ? -1.068 -8.043 -14.383 1.00 96.06 94 LEU A N 1
ATOM 743 C CA . LEU A 1 94 ? -1.067 -8.905 -13.201 1.00 96.06 94 LEU A CA 1
ATOM 744 C C . LEU A 1 94 ? -1.194 -8.099 -11.900 1.00 96.06 94 LEU A C 1
ATOM 746 O O . LEU A 1 94 ? -1.977 -8.469 -11.024 1.00 96.06 94 LEU A O 1
ATOM 750 N N . ASN A 1 95 ? -0.464 -6.986 -11.776 1.00 95.75 95 ASN A N 1
ATOM 751 C CA . ASN A 1 95 ? -0.546 -6.108 -10.606 1.00 95.75 95 ASN A CA 1
ATOM 752 C C . ASN A 1 95 ? -1.920 -5.440 -10.488 1.00 95.75 95 ASN A C 1
ATOM 754 O O . ASN A 1 95 ? -2.483 -5.391 -9.397 1.00 95.75 95 ASN A O 1
ATOM 758 N N . LEU A 1 96 ? -2.494 -4.978 -11.605 1.00 96.56 96 LEU A N 1
ATOM 759 C CA . LEU A 1 96 ? -3.849 -4.422 -11.621 1.00 96.56 96 LEU A CA 1
ATOM 760 C C . LEU A 1 96 ? -4.898 -5.474 -11.250 1.00 96.56 96 LEU A C 1
ATOM 762 O O . LEU A 1 96 ? -5.775 -5.200 -10.435 1.00 96.56 96 LEU A O 1
ATOM 766 N N . LEU A 1 97 ? -4.794 -6.685 -11.800 1.00 97.31 97 LEU A N 1
ATOM 767 C CA . LEU A 1 97 ? -5.698 -7.783 -11.465 1.00 97.31 97 LEU A CA 1
ATOM 768 C C . LEU A 1 97 ? -5.595 -8.147 -9.980 1.00 97.31 97 LEU A C 1
ATOM 770 O O . LEU A 1 97 ? -6.620 -8.290 -9.320 1.00 97.31 97 LEU A O 1
ATOM 774 N N . THR A 1 98 ? -4.372 -8.232 -9.450 1.00 96.31 98 THR A N 1
ATOM 775 C CA . THR A 1 98 ? -4.122 -8.461 -8.021 1.00 96.31 98 THR A CA 1
ATOM 776 C C . THR A 1 98 ? -4.761 -7.360 -7.178 1.00 96.31 98 THR A C 1
ATOM 778 O O . THR A 1 98 ? -5.507 -7.668 -6.256 1.00 96.31 98 THR A O 1
ATOM 781 N N . LEU A 1 99 ? -4.563 -6.084 -7.525 1.00 95.25 99 LEU A N 1
ATOM 782 C CA . LEU A 1 99 ? -5.185 -4.954 -6.828 1.00 95.25 99 LEU A CA 1
ATOM 783 C C . LEU A 1 99 ? -6.713 -5.086 -6.773 1.00 95.25 99 LEU A C 1
ATOM 785 O O . LEU A 1 99 ? -7.300 -4.992 -5.693 1.00 95.25 99 LEU A O 1
ATOM 789 N N . PHE A 1 100 ? -7.359 -5.334 -7.915 1.00 97.25 100 PHE A N 1
ATOM 790 C CA . PHE A 1 100 ? -8.813 -5.496 -7.963 1.00 97.25 100 PHE A CA 1
ATOM 791 C C . PHE A 1 100 ? -9.282 -6.717 -7.174 1.00 97.25 100 PHE A C 1
ATOM 793 O O . PHE A 1 100 ? -10.270 -6.618 -6.450 1.00 97.25 100 PHE A O 1
ATOM 800 N N . ALA A 1 101 ? -8.568 -7.840 -7.261 1.00 97.38 101 ALA A N 1
ATOM 801 C CA . ALA A 1 101 ? -8.885 -9.043 -6.503 1.00 97.38 101 ALA A CA 1
ATOM 802 C C . ALA A 1 101 ? -8.782 -8.807 -4.989 1.00 97.38 101 ALA A C 1
ATOM 804 O O . ALA A 1 101 ? -9.662 -9.239 -4.246 1.00 97.38 101 ALA A O 1
ATOM 805 N N . LEU A 1 102 ? -7.757 -8.085 -4.525 1.00 96.88 102 LEU A N 1
ATOM 806 C CA . LEU A 1 102 ? -7.582 -7.751 -3.110 1.00 96.88 102 LEU A CA 1
ATOM 807 C C . LEU A 1 102 ? -8.690 -6.824 -2.603 1.00 96.88 102 LEU A C 1
ATOM 809 O O . LEU A 1 102 ? -9.283 -7.109 -1.564 1.00 96.88 102 LEU A O 1
ATOM 813 N N . ILE A 1 103 ? -9.020 -5.763 -3.351 1.00 96.44 103 ILE A N 1
ATOM 814 C CA . ILE A 1 103 ? -10.132 -4.862 -3.006 1.00 96.44 103 ILE A CA 1
ATOM 815 C C . ILE A 1 103 ? -11.451 -5.640 -2.983 1.00 96.44 103 ILE A C 1
ATOM 817 O O . ILE A 1 103 ? -12.206 -5.543 -2.017 1.00 96.44 103 ILE A O 1
ATOM 821 N N . PHE A 1 104 ? -11.719 -6.439 -4.018 1.00 97.62 104 PHE A N 1
ATOM 822 C CA . PHE A 1 104 ? -12.929 -7.250 -4.102 1.00 97.62 104 PHE A CA 1
ATOM 823 C C . PHE A 1 104 ? -13.037 -8.209 -2.919 1.00 97.62 104 PHE A C 1
ATOM 825 O O . PHE A 1 104 ? -14.070 -8.241 -2.265 1.00 97.62 104 PHE A O 1
ATOM 832 N N . THR A 1 105 ? -11.966 -8.932 -2.595 1.00 96.75 105 THR A N 1
ATOM 833 C CA . THR A 1 105 ? -11.929 -9.878 -1.470 1.00 96.75 105 THR A CA 1
ATOM 834 C C . THR A 1 105 ? -12.177 -9.162 -0.143 1.00 96.75 105 THR A C 1
ATOM 836 O O . THR A 1 105 ? -13.017 -9.596 0.642 1.00 96.75 105 THR A O 1
ATOM 839 N N . TYR A 1 106 ? -11.508 -8.029 0.086 1.00 97.19 106 TYR A N 1
ATOM 840 C CA . TYR A 1 106 ? -11.666 -7.231 1.301 1.00 97.19 106 TYR A CA 1
ATOM 841 C C . TYR A 1 106 ? -13.114 -6.766 1.511 1.00 97.19 106 TYR A C 1
ATOM 843 O O . TYR A 1 106 ? -13.645 -6.863 2.618 1.00 97.19 106 TYR A O 1
ATOM 851 N N . MET A 1 107 ? -13.767 -6.311 0.438 1.00 97.06 107 MET A N 1
ATOM 852 C CA . MET A 1 107 ? -15.146 -5.824 0.479 1.00 97.06 107 MET A CA 1
ATOM 853 C C . MET A 1 107 ? -16.175 -6.962 0.519 1.00 97.06 107 MET A C 1
ATOM 855 O O . MET A 1 107 ? -17.122 -6.898 1.297 1.00 97.06 107 MET A O 1
ATOM 859 N N . PHE A 1 108 ? -15.995 -8.009 -0.291 1.00 97.75 108 PHE A N 1
ATOM 860 C CA . PHE A 1 108 ? -16.930 -9.130 -0.422 1.00 97.75 108 PHE A CA 1
ATOM 861 C C . PHE A 1 108 ? -17.011 -9.963 0.858 1.00 97.75 108 PHE A C 1
ATOM 863 O O . PHE A 1 108 ? -18.106 -10.269 1.322 1.00 97.75 108 PHE A O 1
ATOM 870 N N . PHE A 1 109 ? -15.862 -10.278 1.463 1.00 97.38 109 PHE A N 1
ATOM 871 C CA . PHE A 1 109 ? -15.805 -10.990 2.744 1.00 97.38 109 PHE A CA 1
ATOM 872 C C . PHE A 1 109 ? -15.959 -10.068 3.953 1.00 97.38 109 PHE A C 1
ATOM 874 O O . PHE A 1 109 ? -15.895 -10.547 5.081 1.00 97.38 109 PHE A O 1
ATOM 881 N N . LYS A 1 110 ? -16.162 -8.762 3.727 1.00 96.19 110 LYS A N 1
ATOM 882 C CA . LYS A 1 110 ? -16.345 -7.756 4.777 1.00 96.19 110 LYS A CA 1
ATOM 883 C C . LYS A 1 110 ? -15.247 -7.789 5.836 1.00 96.19 110 LYS A C 1
ATOM 885 O O . LYS A 1 110 ? -15.503 -7.650 7.026 1.00 96.19 110 LYS A O 1
ATOM 890 N N . ILE A 1 111 ? -14.000 -7.942 5.393 1.00 95.62 111 ILE A N 1
ATOM 891 C CA . ILE A 1 111 ? -12.848 -8.014 6.299 1.00 95.62 111 ILE A CA 1
ATOM 892 C C . ILE A 1 111 ? -12.740 -6.727 7.131 1.00 95.62 111 ILE A C 1
ATOM 894 O O . ILE A 1 111 ? -12.258 -6.776 8.247 1.00 95.62 111 ILE A O 1
ATOM 898 N N . TYR A 1 112 ? -13.263 -5.600 6.636 1.00 93.81 112 TYR A N 1
ATOM 899 C CA . TYR A 1 112 ? -13.352 -4.330 7.366 1.00 93.81 112 TYR A CA 1
ATOM 900 C C . TYR A 1 112 ? -14.247 -4.351 8.625 1.00 93.81 112 TYR A C 1
ATOM 902 O O . TYR A 1 112 ? -14.291 -3.350 9.334 1.00 93.81 112 TYR A O 1
ATOM 910 N N . GLU A 1 113 ? -15.019 -5.417 8.873 1.00 92.94 113 GLU A N 1
ATOM 911 C CA . GLU A 1 113 ? -15.863 -5.565 10.073 1.00 92.94 113 GLU A CA 1
ATOM 912 C C . GLU A 1 113 ? -15.132 -6.279 11.237 1.00 92.94 113 GLU A C 1
ATOM 914 O O . GLU A 1 113 ? -15.715 -6.424 12.316 1.00 92.94 113 GLU A O 1
ATOM 919 N N . HIS A 1 114 ? -13.887 -6.740 11.038 1.00 83.62 114 HIS A N 1
ATOM 920 C CA . HIS A 1 114 ? -13.130 -7.599 11.965 1.00 83.62 114 HIS A CA 1
ATOM 921 C C . HIS A 1 114 ? -11.696 -7.117 12.215 1.00 83.62 114 HIS A C 1
ATOM 923 O O . HIS A 1 114 ? -11.272 -7.155 13.398 1.00 83.62 114 HIS A O 1
#

Solvent-accessible surface area (backbone atoms only — not comparable to full-atom values): 6352 Å² total; per-residue (Å²): 112,69,67,62,53,52,48,50,55,52,49,51,54,53,48,50,52,53,53,39,51,65,44,26,90,83,37,66,64,32,46,55,51,45,55,51,58,67,72,41,67,65,67,53,54,54,53,43,59,58,26,47,79,72,32,70,68,49,24,53,50,52,50,54,55,49,50,52,53,51,52,53,48,52,52,52,52,54,51,48,62,77,46,54,86,67,38,72,68,55,49,52,52,50,52,52,51,49,52,52,50,51,54,48,49,40,61,73,71,43,55,89,80,113

Organism: NCBI:txid1070528

Sequence (114 aa):
MIVLRDFIIGGCVAGIFSYITNQYDHHPEYLKIAAYLWGMPSIFFLLLYMSFKKGNAAALDVCRHCLLGVGLSFITIALTIVLFDLGRFNLIYLNLLTLFALIFTYMFFKIYEH

Foldseek 3Di:
DVVVVVVVVVVVVVVVLVVLVVCCVVPVCSVVVSVVVVLDCPVVVVCLVVQCVVPPVSSVLSVVVVVVVSVLVVVLVVVCVVCVVVDDVVSVVVSVVSVVVVVCCCVVVVVSVD

pLDDT: mean 90.41, std 6.78, range [61.31, 97.75]

Radius of gyration: 16.83 Å; Cα contacts (8 Å, |Δi|>4): 38; chains: 1; bounding box: 35×36×41 Å